Protein AF-A0A2J8IKU7-F1 (afdb_monomer_lite)

InterPro domains:
  IPR006594 LIS1 homology motif [PS50896] (22-54)
  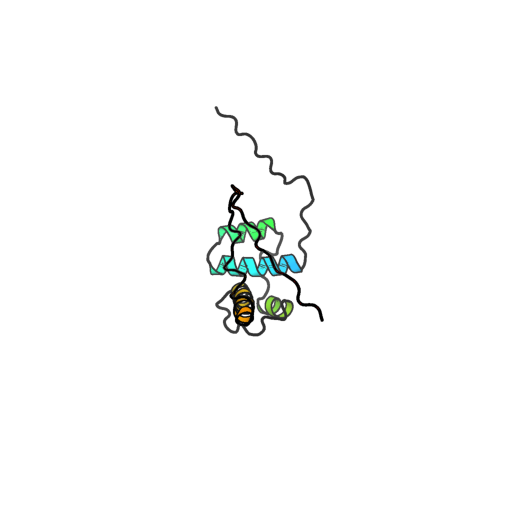IPR006594 LIS1 homology motif [SM00667] (22-54)
  IPR018993 FGFR1 oncogene partner (FOP), N-terminal dimerisation domain [PF09398] (22-86)

Organism: Pan troglodytes (NCBI:txid9598)

Structure (mmCIF, N/CA/C/O backbone):
data_AF-A0A2J8IKU7-F1
#
_entry.id   AF-A0A2J8IKU7-F1
#
loop_
_atom_site.group_PDB
_atom_site.id
_atom_site.type_symbol
_atom_site.label_atom_id
_atom_site.label_alt_id
_atom_site.label_comp_id
_atom_site.label_asym_id
_atom_site.label_entity_id
_atom_site.label_seq_id
_atom_site.pdbx_PDB_ins_code
_atom_site.Cartn_x
_atom_site.Cartn_y
_atom_site.Cartn_z
_atom_site.occupancy
_atom_site.B_iso_or_equiv
_atom_site.auth_seq_id
_atom_site.auth_comp_id
_atom_site.auth_asym_id
_atom_site.auth_atom_id
_atom_site.pdbx_PDB_model_num
ATOM 1 N N . MET A 1 1 ? 13.948 23.174 -33.893 1.00 37.88 1 MET A N 1
ATOM 2 C CA . MET A 1 1 ? 14.687 22.036 -33.311 1.00 37.88 1 MET A CA 1
ATOM 3 C C . MET A 1 1 ? 15.184 22.478 -31.943 1.00 37.88 1 MET A C 1
ATOM 5 O O . MET A 1 1 ? 16.262 23.046 -31.856 1.00 37.88 1 MET A O 1
ATOM 9 N N . ALA A 1 2 ? 14.346 22.358 -30.911 1.00 40.81 2 ALA A N 1
ATOM 10 C CA . ALA A 1 2 ? 14.754 22.635 -29.537 1.00 40.81 2 ALA A CA 1
ATOM 11 C C . ALA A 1 2 ? 15.252 21.319 -28.935 1.00 40.81 2 ALA A C 1
ATOM 13 O O . ALA A 1 2 ? 14.533 20.321 -28.944 1.00 40.81 2 ALA A O 1
ATOM 14 N N . THR A 1 3 ? 16.507 21.320 -28.508 1.00 44.75 3 THR A N 1
ATOM 15 C CA . THR A 1 3 ? 17.188 20.226 -27.823 1.00 44.75 3 THR A CA 1
ATOM 16 C C . THR A 1 3 ? 16.447 19.908 -26.530 1.00 44.75 3 THR A C 1
ATOM 18 O O . THR A 1 3 ? 16.268 20.775 -25.676 1.00 44.75 3 THR A O 1
ATOM 21 N N . VAL A 1 4 ? 15.996 18.663 -26.403 1.00 51.19 4 VAL A N 1
ATOM 22 C CA . VAL A 1 4 ? 15.450 18.132 -25.156 1.00 51.19 4 VAL A CA 1
ATOM 23 C C . VAL A 1 4 ? 16.633 18.019 -24.202 1.00 51.19 4 VAL A C 1
ATOM 25 O O . VAL A 1 4 ? 17.515 17.190 -24.407 1.00 51.19 4 VAL A O 1
ATOM 28 N N . ALA A 1 5 ? 16.709 18.913 -23.219 1.00 50.38 5 ALA A N 1
ATOM 29 C CA . ALA A 1 5 ? 17.622 18.733 -22.107 1.00 50.38 5 ALA A CA 1
ATOM 30 C C . ALA A 1 5 ? 17.175 17.469 -21.367 1.00 50.38 5 ALA A C 1
ATOM 32 O O . ALA A 1 5 ? 16.074 17.417 -20.818 1.00 50.38 5 ALA A O 1
ATOM 33 N N . GLU A 1 6 ? 18.012 16.439 -21.425 1.00 52.81 6 GLU A N 1
ATOM 34 C CA . GLU A 1 6 ? 17.888 15.233 -20.623 1.00 52.81 6 GLU A CA 1
ATOM 35 C C . GLU A 1 6 ? 17.857 15.649 -19.148 1.00 52.81 6 GLU A C 1
ATOM 37 O O . GLU A 1 6 ? 18.872 16.035 -18.567 1.00 52.81 6 GLU A O 1
ATOM 42 N N . LEU A 1 7 ? 16.675 15.590 -18.533 1.00 54.09 7 LEU A N 1
ATOM 43 C CA . LEU A 1 7 ? 16.549 15.560 -17.083 1.00 54.09 7 LEU A CA 1
ATOM 44 C C . LEU A 1 7 ? 17.085 14.203 -16.626 1.00 54.09 7 LEU A C 1
ATOM 46 O O . LEU A 1 7 ? 16.338 13.246 -16.439 1.00 54.09 7 LEU A O 1
ATOM 50 N N . LYS A 1 8 ? 18.411 14.117 -16.518 1.00 46.91 8 LYS A N 1
ATOM 51 C CA . LYS A 1 8 ? 19.111 13.042 -15.829 1.00 46.91 8 LYS A CA 1
ATOM 52 C C . LYS A 1 8 ? 18.626 13.068 -14.380 1.00 46.91 8 LYS A C 1
ATOM 54 O O . LYS A 1 8 ? 19.004 13.961 -13.627 1.00 46.91 8 LYS A O 1
ATOM 59 N N . GLY A 1 9 ? 17.710 12.163 -14.040 1.00 54.22 9 GLY A N 1
ATOM 60 C CA . GLY A 1 9 ? 17.221 12.012 -12.675 1.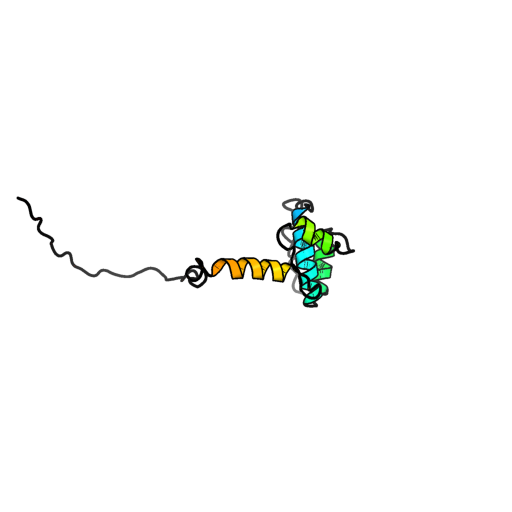00 54.22 9 GLY A CA 1
ATOM 61 C C . GLY A 1 9 ? 18.392 11.770 -11.725 1.00 54.22 9 GLY A C 1
ATOM 62 O O . GLY A 1 9 ? 19.364 11.114 -12.098 1.00 54.22 9 GLY A O 1
ATOM 63 N N . ASP A 1 10 ? 18.299 12.292 -10.506 1.00 55.09 10 ASP A N 1
ATOM 64 C CA . ASP A 1 10 ? 19.235 12.062 -9.394 1.00 55.09 10 ASP A CA 1
ATOM 65 C C . ASP A 1 10 ? 19.239 10.581 -8.904 1.00 55.09 10 ASP A C 1
ATOM 67 O O . ASP A 1 10 ? 19.450 10.305 -7.728 1.00 55.09 10 ASP A O 1
ATOM 71 N N . ASP A 1 11 ? 19.015 9.605 -9.792 1.00 58.41 11 ASP A N 1
ATOM 72 C CA . ASP A 1 11 ? 18.835 8.166 -9.504 1.00 58.41 11 ASP A CA 1
ATOM 73 C C . ASP A 1 11 ? 20.169 7.407 -9.311 1.00 58.41 11 ASP A C 1
ATOM 75 O O . ASP A 1 11 ? 20.176 6.191 -9.174 1.00 58.41 11 ASP A O 1
ATOM 79 N N . ASP A 1 12 ? 21.309 8.108 -9.285 1.00 57.19 12 ASP A N 1
ATOM 80 C CA . ASP A 1 12 ? 22.654 7.499 -9.304 1.00 57.19 12 ASP A CA 1
ATOM 81 C C . ASP A 1 12 ? 23.475 7.701 -8.015 1.00 57.19 12 ASP A C 1
ATOM 83 O O . ASP A 1 12 ? 24.657 7.350 -7.979 1.00 57.19 12 ASP A O 1
ATOM 87 N N . ARG A 1 13 ? 22.922 8.310 -6.956 1.00 62.25 13 ARG A N 1
ATOM 88 C CA . ARG A 1 13 ? 23.753 8.708 -5.797 1.00 62.25 13 ARG A CA 1
ATOM 89 C C . ARG A 1 13 ? 23.704 7.778 -4.596 1.00 62.25 13 ARG A C 1
ATOM 91 O O . ARG A 1 13 ? 24.703 7.714 -3.887 1.00 62.25 13 ARG A O 1
ATOM 98 N N . GLU A 1 14 ? 22.643 7.001 -4.409 1.00 63.31 14 GLU A N 1
ATOM 99 C CA . GLU A 1 14 ? 22.591 5.968 -3.371 1.00 63.31 14 GLU A CA 1
ATOM 100 C C . GLU A 1 14 ? 21.779 4.763 -3.862 1.00 63.31 14 GLU A C 1
ATOM 102 O O . GLU A 1 14 ? 20.739 4.950 -4.501 1.00 63.31 14 GLU A O 1
ATOM 107 N N . PRO A 1 15 ? 22.227 3.520 -3.595 1.00 67.56 15 PRO A N 1
ATOM 108 C CA . PRO A 1 15 ? 21.423 2.347 -3.897 1.00 67.56 15 PRO A CA 1
ATOM 109 C C . PRO A 1 15 ? 20.103 2.455 -3.136 1.00 67.56 15 PRO A C 1
ATOM 111 O O . PRO A 1 15 ? 20.092 2.760 -1.941 1.00 67.56 15 PRO A O 1
ATOM 114 N N . ARG A 1 16 ? 18.989 2.196 -3.828 1.00 70.19 16 ARG A N 1
ATOM 115 C CA . ARG A 1 16 ? 17.670 2.184 -3.190 1.00 70.19 16 ARG A CA 1
ATOM 116 C C . ARG A 1 16 ? 17.720 1.267 -1.962 1.00 70.19 16 ARG A C 1
ATOM 118 O O . ARG A 1 16 ? 18.277 0.168 -2.068 1.00 70.19 16 ARG A O 1
ATOM 125 N N . PRO A 1 17 ? 17.155 1.687 -0.816 1.00 75.81 17 PRO A N 1
ATOM 126 C CA . PRO A 1 17 ? 17.057 0.821 0.347 1.00 75.81 17 PRO A CA 1
ATOM 127 C C . PRO A 1 17 ? 16.415 -0.506 -0.050 1.00 75.81 17 PRO A C 1
ATOM 129 O O . PRO A 1 17 ? 15.473 -0.531 -0.847 1.00 75.81 17 PRO A O 1
ATOM 132 N N . SER A 1 18 ? 16.914 -1.611 0.498 1.00 83.19 18 SER A N 1
ATOM 133 C CA . SER A 1 18 ? 16.254 -2.898 0.312 1.00 83.19 18 SER A CA 1
ATOM 134 C C . SER A 1 18 ? 14.819 -2.825 0.839 1.00 83.19 18 SER A C 1
ATOM 136 O O . SER A 1 18 ? 14.526 -2.121 1.810 1.00 83.19 18 SER A O 1
ATOM 138 N N . LEU A 1 19 ? 13.910 -3.555 0.189 1.00 87.50 19 LEU A N 1
ATOM 139 C CA . LEU A 1 19 ? 12.531 -3.661 0.644 1.00 87.50 19 LEU A CA 1
ATOM 140 C C . LEU A 1 19 ? 12.507 -4.389 1.995 1.00 87.50 19 LEU A C 1
ATOM 142 O O . LEU A 1 19 ? 12.574 -5.616 2.059 1.00 87.50 19 LEU A O 1
ATOM 146 N N . SER A 1 20 ? 12.468 -3.615 3.077 1.00 92.62 20 SER A N 1
ATOM 147 C CA . SER A 1 20 ? 12.330 -4.130 4.433 1.00 92.62 20 SER A CA 1
ATOM 148 C C . SER A 1 20 ? 10.920 -4.669 4.668 1.00 92.62 20 SER A C 1
ATOM 150 O O . SER A 1 20 ? 9.978 -4.343 3.943 1.00 92.62 20 SER A O 1
ATOM 152 N N . HIS A 1 21 ? 10.768 -5.466 5.725 1.00 92.81 21 HIS A N 1
ATOM 153 C CA . HIS A 1 21 ? 9.464 -5.947 6.182 1.00 92.81 21 HIS A CA 1
ATOM 154 C C . HIS A 1 21 ? 8.484 -4.794 6.445 1.00 92.81 21 HIS A C 1
ATOM 156 O O . HIS A 1 21 ? 7.362 -4.806 5.956 1.00 92.81 21 HIS A O 1
ATOM 162 N N . GLU A 1 22 ? 8.934 -3.741 7.128 1.00 93.25 22 GLU A N 1
ATOM 163 C CA . GLU A 1 22 ? 8.115 -2.556 7.416 1.00 93.25 22 GLU A CA 1
ATOM 164 C C . GLU A 1 22 ? 7.679 -1.833 6.136 1.00 93.25 22 GLU A C 1
ATOM 166 O O . GLU A 1 22 ? 6.506 -1.490 5.986 1.00 93.25 22 GLU A O 1
ATOM 171 N N . ASN A 1 23 ? 8.595 -1.657 5.177 1.00 94.00 23 ASN A N 1
ATOM 172 C CA . ASN A 1 23 ? 8.272 -1.041 3.891 1.00 94.00 23 ASN A CA 1
ATOM 173 C C . ASN A 1 23 ? 7.284 -1.893 3.092 1.00 94.00 23 ASN A C 1
ATOM 175 O O . ASN A 1 23 ? 6.395 -1.345 2.444 1.00 94.00 23 ASN A O 1
ATOM 179 N N . LEU A 1 24 ? 7.396 -3.222 3.163 1.00 94.62 24 LEU A N 1
ATOM 180 C CA . LEU A 1 24 ? 6.428 -4.124 2.548 1.00 94.62 24 LEU A CA 1
ATOM 181 C C . LEU A 1 24 ? 5.030 -3.922 3.148 1.00 94.62 24 LEU A C 1
ATOM 183 O O . LEU A 1 24 ? 4.079 -3.736 2.393 1.00 94.62 24 LEU A O 1
ATOM 187 N N . LEU A 1 25 ? 4.900 -3.882 4.478 1.00 94.69 25 LEU A N 1
ATOM 188 C CA . LEU A 1 25 ? 3.610 -3.646 5.141 1.00 94.69 25 LEU A CA 1
ATOM 189 C C . LEU A 1 25 ? 3.015 -2.282 4.773 1.00 94.69 25 LEU A C 1
ATOM 191 O O . LEU A 1 25 ? 1.833 -2.193 4.440 1.00 94.69 25 LEU A O 1
ATOM 195 N N . ILE A 1 26 ? 3.833 -1.224 4.784 1.00 95.06 26 ILE A N 1
ATOM 196 C CA . ILE A 1 26 ? 3.413 0.124 4.374 1.00 95.06 26 ILE A CA 1
ATOM 197 C C . ILE A 1 26 ? 2.907 0.104 2.932 1.00 95.06 26 ILE A C 1
ATOM 199 O O . ILE A 1 26 ? 1.827 0.623 2.642 1.00 95.06 26 ILE A O 1
ATOM 203 N N . ASN A 1 27 ? 3.657 -0.519 2.028 1.00 96.56 27 ASN A N 1
ATOM 204 C CA . ASN A 1 27 ? 3.287 -0.564 0.625 1.00 96.56 27 ASN A CA 1
ATOM 205 C C . ASN A 1 27 ? 2.015 -1.378 0.377 1.00 96.56 27 ASN A C 1
ATOM 207 O O . ASN A 1 27 ? 1.242 -1.014 -0.506 1.00 96.56 27 ASN A O 1
ATOM 211 N N . GLU A 1 28 ? 1.759 -2.438 1.144 1.00 96.69 28 GLU A N 1
ATOM 212 C CA . GLU A 1 28 ? 0.511 -3.201 1.045 1.00 96.69 28 GLU A CA 1
ATOM 213 C C . GLU A 1 28 ? -0.697 -2.396 1.548 1.00 96.69 28 GLU A C 1
ATOM 215 O O . GLU A 1 28 ? -1.745 -2.398 0.900 1.00 96.69 28 GLU A O 1
ATOM 220 N N . LEU A 1 29 ? -0.539 -1.608 2.618 1.00 95.62 29 LEU A N 1
ATOM 221 C CA . LEU A 1 29 ? -1.573 -0.662 3.063 1.00 95.62 29 LEU A CA 1
ATOM 222 C C . LEU A 1 29 ? -1.862 0.414 2.005 1.00 95.62 29 LEU A C 1
ATOM 224 O O . LEU A 1 29 ? -3.021 0.769 1.765 1.00 95.62 29 LEU A O 1
ATOM 228 N N . ILE A 1 30 ? -0.815 0.930 1.354 1.00 97.38 30 ILE A N 1
ATOM 229 C CA . ILE A 1 30 ? -0.952 1.895 0.257 1.00 97.38 30 ILE A CA 1
ATOM 230 C C . ILE A 1 30 ? -1.626 1.229 -0.946 1.00 97.38 30 ILE A C 1
ATOM 232 O O . ILE A 1 30 ? -2.559 1.802 -1.507 1.00 97.38 30 ILE A O 1
ATOM 236 N N . ARG A 1 31 ? -1.206 0.020 -1.332 1.00 97.06 31 ARG A N 1
ATOM 237 C CA . ARG A 1 31 ? -1.798 -0.750 -2.434 1.00 97.06 31 ARG A CA 1
ATOM 238 C C . ARG A 1 31 ? -3.301 -0.932 -2.231 1.00 97.06 31 ARG A C 1
ATOM 240 O O . ARG A 1 31 ? -4.063 -0.568 -3.125 1.00 97.06 31 ARG A O 1
ATOM 247 N N . GLU A 1 32 ? -3.727 -1.402 -1.057 1.00 95.56 32 GLU A N 1
ATOM 248 C CA . GLU A 1 32 ? -5.148 -1.582 -0.717 1.00 95.56 32 GLU A CA 1
ATOM 249 C C . GLU A 1 32 ? -5.927 -0.258 -0.850 1.00 95.56 32 GLU A C 1
ATOM 251 O O . GLU A 1 32 ? -6.996 -0.208 -1.466 1.00 95.56 32 GLU A O 1
ATOM 256 N N . TYR A 1 33 ? -5.366 0.851 -0.350 1.00 96.75 33 TYR A N 1
ATOM 257 C CA . TYR A 1 33 ? -5.956 2.186 -0.492 1.00 96.75 33 TYR A CA 1
ATOM 258 C C . TYR A 1 33 ? -6.100 2.626 -1.959 1.00 96.75 33 TYR A C 1
ATOM 260 O O . TYR A 1 33 ? -7.155 3.142 -2.353 1.00 96.75 33 TYR A O 1
ATOM 268 N N . LEU A 1 34 ? -5.061 2.436 -2.775 1.00 98.06 34 LEU A N 1
ATOM 269 C CA . LEU A 1 34 ? -5.072 2.813 -4.190 1.00 98.06 34 LEU A CA 1
ATOM 270 C C . LEU A 1 34 ? -6.096 1.981 -4.977 1.00 98.06 34 LEU A C 1
ATOM 272 O O . LEU A 1 34 ? -6.845 2.531 -5.791 1.00 98.06 34 LEU A O 1
ATOM 276 N N . GLU A 1 35 ? -6.173 0.675 -4.719 1.00 95.31 35 GLU A N 1
ATOM 277 C CA . GLU A 1 35 ? -7.129 -0.232 -5.365 1.00 95.31 35 GLU A CA 1
ATOM 278 C C . GLU A 1 35 ? -8.580 0.087 -4.995 1.00 95.31 35 GLU A C 1
ATOM 280 O O . GLU A 1 35 ? -9.465 0.113 -5.868 1.00 95.31 35 GLU A O 1
ATOM 285 N N . PHE A 1 36 ? -8.828 0.392 -3.719 1.00 95.56 36 PHE A N 1
ATOM 286 C CA . PHE A 1 36 ? -10.138 0.822 -3.242 1.00 95.56 36 PHE A CA 1
ATOM 287 C C . PHE A 1 36 ? -10.604 2.095 -3.961 1.00 95.56 36 PHE A C 1
ATOM 289 O O . PHE A 1 36 ? -11.700 2.117 -4.527 1.00 95.56 36 PHE A O 1
ATOM 296 N N . ASN A 1 37 ? -9.733 3.107 -4.051 1.00 97.44 37 ASN A N 1
ATOM 297 C CA . ASN A 1 37 ? -10.019 4.393 -4.702 1.00 97.44 37 ASN A CA 1
ATOM 298 C C . ASN A 1 37 ? -9.870 4.381 -6.238 1.00 97.44 37 ASN A C 1
ATOM 300 O O . ASN A 1 37 ? -10.023 5.414 -6.885 1.00 97.44 37 ASN A O 1
ATOM 304 N N . LYS A 1 38 ? -9.615 3.216 -6.847 1.00 97.56 38 LYS A N 1
ATOM 305 C CA . LYS A 1 38 ? -9.497 3.027 -8.308 1.00 97.56 38 LYS A CA 1
ATOM 306 C C . LYS A 1 38 ? -8.312 3.750 -8.960 1.00 97.56 38 LYS A C 1
ATOM 308 O O . LYS A 1 38 ? -8.317 3.969 -10.173 1.00 97.56 38 LYS A O 1
ATOM 313 N N . TYR A 1 39 ? -7.241 4.002 -8.214 1.00 98.25 39 TYR A N 1
ATOM 314 C CA . TYR A 1 39 ? -5.978 4.553 -8.721 1.00 98.25 39 TYR A CA 1
ATOM 315 C C . TYR A 1 39 ? -5.086 3.467 -9.346 1.00 98.25 39 TYR A C 1
ATOM 317 O O . TYR A 1 39 ? -3.949 3.239 -8.934 1.00 98.25 39 TYR A O 1
ATOM 325 N N . LYS A 1 40 ? -5.616 2.773 -10.362 1.00 96.00 40 LYS A N 1
ATOM 326 C CA . LYS A 1 40 ? -5.002 1.567 -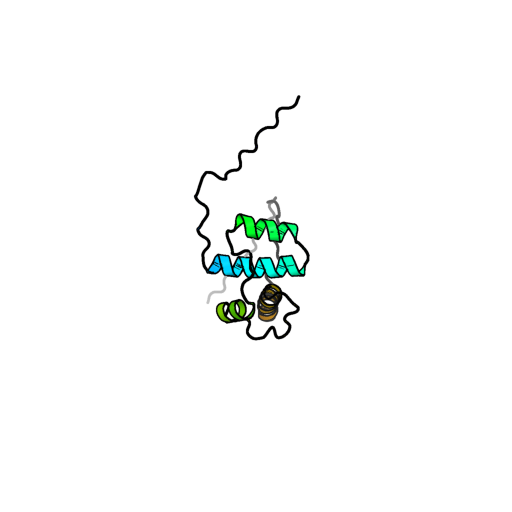10.948 1.00 96.00 40 LYS A CA 1
ATOM 327 C C . LYS A 1 40 ? -3.594 1.800 -11.502 1.00 96.00 40 LYS A C 1
ATOM 329 O O . LYS A 1 40 ? -2.720 0.962 -11.316 1.00 96.00 40 LYS A O 1
ATOM 334 N N . TYR A 1 41 ? -3.373 2.932 -12.170 1.00 97.69 41 TYR A N 1
ATOM 335 C CA . TYR A 1 41 ? -2.068 3.254 -12.752 1.00 97.69 41 TYR A CA 1
ATOM 336 C C . TYR A 1 41 ? -1.013 3.482 -11.669 1.00 97.69 41 TYR A C 1
ATOM 338 O O . TYR A 1 41 ? 0.061 2.895 -11.735 1.00 97.69 41 TYR A O 1
ATOM 346 N N . THR A 1 42 ? -1.347 4.252 -10.633 1.00 98.12 42 THR A N 1
ATOM 347 C CA . THR A 1 42 ? -0.456 4.498 -9.494 1.00 98.12 42 THR A CA 1
ATOM 348 C C . THR A 1 42 ? -0.119 3.207 -8.756 1.00 98.12 42 THR A C 1
ATOM 350 O O . THR A 1 42 ? 1.042 2.980 -8.436 1.00 98.12 42 THR A O 1
ATOM 353 N N . ALA A 1 43 ? -1.108 2.331 -8.540 1.00 96.94 43 ALA A N 1
ATOM 354 C CA . ALA A 1 43 ? -0.872 1.025 -7.929 1.00 96.94 43 ALA A CA 1
ATOM 355 C C . ALA A 1 43 ? 0.100 0.184 -8.771 1.00 96.94 43 ALA A C 1
ATOM 357 O O . ALA A 1 43 ? 1.045 -0.379 -8.233 1.00 96.94 43 ALA A O 1
ATOM 358 N N . SER A 1 44 ? -0.076 0.153 -10.096 1.00 95.81 44 SER A N 1
ATOM 359 C CA . SER A 1 44 ? 0.831 -0.573 -10.993 1.00 95.81 44 SER A CA 1
ATOM 360 C C . SER A 1 44 ? 2.269 -0.057 -10.926 1.00 95.81 44 SER A C 1
ATOM 362 O O . SER A 1 44 ? 3.195 -0.866 -10.944 1.00 95.81 44 SER A O 1
ATOM 364 N N . VAL A 1 45 ? 2.457 1.264 -10.866 1.00 97.19 45 VAL A N 1
ATOM 365 C CA . VAL A 1 45 ? 3.787 1.879 -10.749 1.00 97.19 45 VAL A CA 1
ATOM 366 C C . VAL A 1 45 ? 4.417 1.532 -9.403 1.00 97.19 45 VAL A C 1
ATOM 368 O O . VAL A 1 45 ? 5.544 1.054 -9.385 1.00 97.19 45 VAL A O 1
ATOM 371 N N . LEU A 1 46 ? 3.671 1.658 -8.298 1.00 96.06 46 LEU A N 1
ATOM 372 C CA . LEU A 1 46 ? 4.150 1.291 -6.960 1.00 96.06 46 LEU A CA 1
ATOM 373 C C . LEU A 1 46 ? 4.690 -0.144 -6.929 1.00 96.06 46 LEU A C 1
ATOM 375 O O . LEU A 1 46 ? 5.791 -0.365 -6.443 1.00 96.06 46 LEU A O 1
ATOM 379 N N . ILE A 1 47 ? 3.939 -1.099 -7.483 1.00 94.3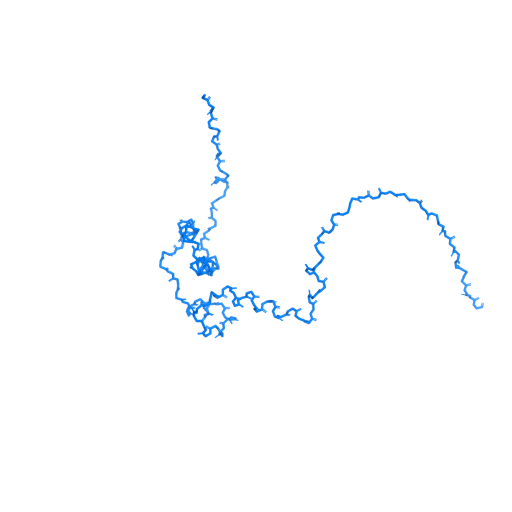1 47 ILE A N 1
ATOM 380 C CA . ILE A 1 47 ? 4.315 -2.521 -7.498 1.00 94.31 47 ILE A CA 1
ATOM 381 C C . ILE A 1 47 ? 5.595 -2.748 -8.310 1.00 94.31 47 ILE A C 1
ATOM 383 O O . ILE A 1 47 ? 6.464 -3.513 -7.898 1.00 94.31 47 ILE A O 1
ATOM 387 N N . ALA A 1 48 ? 5.708 -2.091 -9.468 1.00 93.88 48 ALA A N 1
ATOM 388 C CA . ALA A 1 48 ? 6.869 -2.225 -10.341 1.00 93.88 48 ALA A CA 1
ATOM 389 C C . ALA A 1 48 ? 8.129 -1.580 -9.743 1.00 93.88 48 ALA A C 1
ATOM 391 O O . ALA A 1 48 ? 9.225 -2.108 -9.914 1.00 93.88 48 ALA A O 1
ATOM 392 N N . GLU A 1 49 ? 7.980 -0.452 -9.046 1.00 93.75 49 GLU A N 1
ATOM 393 C CA . GLU A 1 49 ? 9.104 0.319 -8.508 1.00 93.75 49 GLU A CA 1
ATOM 394 C C . GLU A 1 49 ? 9.580 -0.160 -7.135 1.00 93.75 49 GLU A C 1
ATOM 396 O O . GLU A 1 49 ? 10.767 -0.031 -6.830 1.00 93.75 49 GLU A O 1
ATOM 401 N N . SER A 1 50 ? 8.686 -0.710 -6.308 1.00 92.38 50 SER A N 1
ATOM 402 C CA . SER A 1 50 ? 9.019 -1.148 -4.948 1.00 92.38 50 SER A CA 1
ATOM 403 C C . SER A 1 50 ? 9.668 -2.532 -4.889 1.00 92.38 50 SER A C 1
ATOM 405 O O . SER A 1 50 ? 10.259 -2.888 -3.870 1.00 92.38 50 SER A O 1
ATOM 407 N N . GLY A 1 51 ? 9.529 -3.334 -5.950 1.00 89.44 51 GLY A N 1
ATOM 408 C CA . GLY A 1 51 ? 9.948 -4.735 -5.957 1.00 89.44 51 GLY A CA 1
ATOM 409 C C . GLY A 1 51 ? 9.087 -5.645 -5.071 1.00 89.44 51 GLY A C 1
ATOM 410 O O . GLY A 1 51 ? 9.499 -6.769 -4.781 1.00 89.44 51 GLY A O 1
ATOM 411 N N . GLN A 1 52 ? 7.912 -5.183 -4.622 1.00 92.62 52 GLN A N 1
ATOM 412 C CA . GLN A 1 52 ? 6.994 -6.008 -3.835 1.00 92.62 52 GLN A CA 1
ATOM 413 C C . GLN A 1 52 ? 6.305 -7.077 -4.705 1.00 92.62 52 GLN A C 1
ATOM 415 O O . GLN A 1 52 ? 6.178 -6.912 -5.923 1.00 92.62 52 GLN A O 1
ATOM 420 N N . PRO A 1 53 ? 5.803 -8.173 -4.108 1.00 91.81 53 PRO A N 1
ATOM 421 C CA . PRO A 1 53 ? 5.088 -9.206 -4.849 1.00 91.81 53 PRO A CA 1
ATOM 422 C C . PRO A 1 53 ? 3.881 -8.650 -5.618 1.00 91.81 53 PRO A C 1
ATOM 424 O O . PRO A 1 53 ? 3.128 -7.816 -5.119 1.00 91.81 53 PRO A O 1
ATOM 427 N N . VAL A 1 54 ? 3.646 -9.145 -6.837 1.00 93.94 54 VAL A N 1
ATOM 428 C CA . VAL A 1 54 ? 2.466 -8.763 -7.642 1.00 93.94 54 VAL A CA 1
ATOM 429 C C . VAL A 1 54 ? 1.166 -9.256 -7.000 1.00 93.94 54 VAL A C 1
ATOM 431 O O . VAL A 1 54 ? 0.136 -8.595 -7.105 1.00 93.94 54 VAL A O 1
ATOM 434 N N . VAL A 1 55 ? 1.221 -10.401 -6.322 1.00 94.62 55 VAL A N 1
ATOM 435 C CA . VAL A 1 55 ? 0.101 -10.924 -5.538 1.00 94.62 55 VAL A CA 1
ATOM 436 C C . VAL A 1 55 ? 0.053 -10.166 -4.206 1.00 94.62 55 VAL A C 1
ATOM 438 O O . VAL A 1 55 ? 1.085 -10.113 -3.535 1.00 94.62 55 VAL A O 1
ATOM 441 N N . PRO A 1 56 ? -1.093 -9.572 -3.829 1.00 93.81 56 PRO A N 1
ATOM 442 C CA . PRO A 1 56 ? -1.225 -8.870 -2.558 1.00 93.81 56 PRO A CA 1
ATOM 443 C C . PRO A 1 56 ? -1.086 -9.833 -1.377 1.00 93.81 56 PRO A C 1
ATOM 445 O O . PRO A 1 56 ? -1.437 -11.015 -1.479 1.00 93.81 56 PRO A O 1
ATOM 448 N N . LEU A 1 57 ? -0.590 -9.320 -0.254 1.00 93.75 57 LEU A N 1
ATOM 449 C CA . LEU A 1 57 ? -0.569 -10.069 0.996 1.00 93.75 57 LEU A CA 1
ATOM 450 C C . LEU A 1 57 ? -1.990 -10.299 1.509 1.00 93.75 57 LEU A C 1
ATOM 452 O O . LEU A 1 57 ? -2.910 -9.517 1.267 1.00 93.75 57 LEU A O 1
ATOM 456 N N . ASP A 1 58 ? -2.157 -11.396 2.243 1.00 91.56 58 ASP A N 1
ATOM 457 C CA . ASP A 1 58 ? -3.432 -11.696 2.870 1.00 91.56 58 ASP A CA 1
ATOM 458 C C . ASP A 1 58 ? -3.794 -10.620 3.906 1.00 91.56 58 ASP A C 1
ATOM 460 O O . ASP A 1 58 ? -2.970 -10.176 4.710 1.00 91.56 58 ASP A O 1
ATOM 464 N N . ARG A 1 59 ? -5.059 -10.200 3.903 1.00 89.56 59 ARG A N 1
ATOM 465 C CA . ARG A 1 59 ? -5.523 -9.128 4.787 1.00 89.56 59 ARG A CA 1
ATOM 466 C C . ARG A 1 59 ? -5.450 -9.525 6.265 1.00 89.56 59 ARG A C 1
ATOM 468 O O . ARG A 1 59 ? -5.165 -8.668 7.096 1.00 89.56 59 ARG A O 1
ATOM 475 N N . GLN A 1 60 ? -5.689 -10.796 6.606 1.00 88.06 60 GLN A N 1
ATOM 476 C CA . GLN A 1 60 ? -5.563 -11.279 7.989 1.00 88.06 60 GLN A CA 1
ATOM 477 C C . GLN A 1 60 ? -4.103 -11.313 8.427 1.00 88.06 60 GLN A C 1
ATOM 479 O O . GLN A 1 60 ? -3.811 -10.967 9.570 1.00 88.06 60 GLN A O 1
ATOM 484 N N . PHE A 1 61 ? -3.190 -11.650 7.513 1.00 90.88 61 PHE A N 1
ATOM 485 C CA . PHE A 1 61 ? -1.756 -11.514 7.760 1.00 90.88 61 PHE A CA 1
ATOM 486 C C . PHE A 1 61 ? -1.380 -10.064 8.101 1.00 90.88 61 PHE A C 1
ATOM 488 O O . PHE A 1 61 ? -0.748 -9.833 9.128 1.00 90.88 61 PHE A O 1
ATOM 495 N N . LEU A 1 62 ? -1.833 -9.078 7.314 1.00 90.50 62 LEU A N 1
ATOM 496 C CA . LEU A 1 62 ? -1.572 -7.658 7.598 1.00 90.50 62 LEU A CA 1
ATOM 497 C C . LEU A 1 62 ? -2.140 -7.218 8.955 1.00 90.50 62 LEU A C 1
ATOM 499 O O . LEU A 1 62 ? -1.463 -6.526 9.709 1.00 90.50 62 LEU A O 1
ATOM 503 N N . ILE A 1 63 ? -3.372 -7.622 9.286 1.00 88.31 63 ILE A N 1
ATOM 504 C CA . ILE A 1 63 ? -3.999 -7.300 10.579 1.00 88.31 63 ILE A CA 1
ATOM 505 C C . ILE A 1 63 ? -3.191 -7.883 11.741 1.00 88.31 63 ILE A C 1
ATOM 507 O O . ILE A 1 63 ? -2.947 -7.179 12.722 1.00 88.31 63 ILE A O 1
ATOM 511 N N . HIS A 1 64 ? -2.774 -9.147 11.622 1.00 88.69 64 HIS A N 1
ATOM 512 C CA . HIS A 1 64 ? -1.977 -9.827 12.638 1.00 88.69 64 HIS A CA 1
ATOM 513 C C . HIS A 1 64 ? -0.633 -9.128 12.853 1.00 88.69 64 HIS A C 1
ATOM 515 O O . HIS A 1 64 ? -0.264 -8.838 13.988 1.00 88.69 64 HIS A O 1
ATOM 521 N N . GLU A 1 65 ? 0.052 -8.787 11.762 1.00 90.38 65 GLU A N 1
ATOM 522 C CA . GLU A 1 65 ? 1.361 -8.139 11.814 1.00 90.38 65 GLU A CA 1
ATOM 523 C C . GLU A 1 65 ? 1.288 -6.720 12.399 1.00 90.38 65 GLU A C 1
ATOM 525 O O . GLU A 1 65 ? 2.192 -6.275 13.104 1.00 90.38 65 GLU A O 1
ATOM 530 N N . LEU A 1 66 ? 0.186 -6.006 12.151 1.00 84.94 66 LEU A N 1
ATOM 531 C CA . LEU A 1 66 ? -0.014 -4.647 12.654 1.00 84.94 66 LEU A CA 1
ATOM 532 C C . LEU A 1 66 ? -0.442 -4.592 14.125 1.00 84.94 66 LEU A C 1
ATOM 534 O O . LEU A 1 66 ? -0.401 -3.503 14.697 1.00 84.94 66 LEU A O 1
ATOM 538 N N . ASN A 1 67 ? -0.862 -5.714 14.727 1.00 74.56 67 ASN A N 1
ATOM 539 C CA . ASN A 1 67 ? -1.162 -5.933 16.156 1.00 74.56 67 ASN A CA 1
ATOM 540 C C . ASN A 1 67 ? -2.106 -4.915 16.860 1.00 74.56 67 ASN A C 1
ATOM 542 O O . ASN A 1 67 ? -2.369 -5.030 18.052 1.00 74.56 67 ASN A O 1
ATOM 546 N N . ALA A 1 68 ? -2.619 -3.907 16.149 1.00 62.53 68 ALA A N 1
ATOM 547 C CA . ALA A 1 68 ? -3.371 -2.766 16.683 1.00 62.53 68 ALA A CA 1
ATOM 548 C C . ALA A 1 68 ? -4.726 -2.550 15.979 1.00 62.53 68 ALA A C 1
ATOM 550 O O . ALA A 1 68 ? -5.446 -1.606 16.299 1.00 62.53 68 ALA A O 1
ATOM 551 N N . PHE A 1 69 ? -5.082 -3.411 15.015 1.00 64.12 69 PHE A N 1
ATOM 552 C CA . PHE A 1 69 ? -6.246 -3.246 14.128 1.00 64.12 69 PHE A CA 1
ATOM 553 C C . PHE A 1 69 ? -7.180 -4.465 14.103 1.00 64.12 69 PHE A C 1
ATOM 555 O O . PHE A 1 69 ? -7.758 -4.788 13.065 1.00 64.12 69 PHE A O 1
ATOM 562 N N . GLU A 1 70 ? -7.365 -5.125 15.251 1.00 57.16 70 GLU A N 1
ATOM 563 C CA . GLU A 1 70 ? -8.173 -6.352 15.406 1.00 57.16 70 GLU A CA 1
ATOM 564 C C . GLU A 1 70 ? -9.658 -6.219 14.996 1.00 57.16 70 GLU A C 1
ATOM 566 O O . GLU A 1 70 ? -10.336 -7.227 14.812 1.00 57.16 70 GLU A O 1
ATOM 571 N N . GLU A 1 71 ? -10.191 -5.008 14.797 1.00 54.72 71 GLU A N 1
ATOM 572 C CA . GLU A 1 71 ? -11.643 -4.790 14.683 1.00 54.72 71 GLU A CA 1
ATOM 573 C C . GLU A 1 71 ? -12.165 -4.277 13.330 1.00 54.72 71 GLU A C 1
ATOM 575 O O . GLU A 1 71 ? -13.309 -3.826 13.250 1.00 54.72 71 GLU A O 1
ATOM 580 N N . SER A 1 72 ? -11.422 -4.386 12.222 1.00 55.16 72 SER A N 1
ATOM 581 C CA . SER A 1 72 ? -12.043 -4.138 10.904 1.00 55.16 72 SER A CA 1
ATOM 582 C C . SER A 1 72 ? -12.805 -5.376 10.403 1.00 55.16 72 SER A C 1
ATOM 584 O O . SER A 1 72 ? -12.361 -6.096 9.509 1.00 55.16 72 SER A O 1
ATOM 586 N N . LYS A 1 73 ? -13.981 -5.640 10.992 1.00 57.81 73 LYS A N 1
ATOM 587 C CA . LYS A 1 73 ? -14.903 -6.699 10.521 1.00 57.81 73 LYS A CA 1
ATOM 588 C C . LYS A 1 73 ? -15.397 -6.442 9.093 1.00 57.81 73 LYS A C 1
ATOM 590 O O . LYS A 1 73 ? -15.749 -7.376 8.376 1.00 57.81 73 LYS A O 1
ATOM 595 N N . ASP A 1 74 ? -15.362 -5.181 8.674 1.00 63.88 74 ASP A N 1
ATOM 596 C CA . ASP A 1 74 ? -15.717 -4.755 7.331 1.00 63.88 74 ASP A CA 1
ATOM 597 C C . ASP A 1 74 ? -14.492 -4.842 6.410 1.00 63.88 74 ASP A C 1
ATOM 599 O O . ASP A 1 74 ? -13.703 -3.905 6.289 1.00 63.88 74 ASP A O 1
ATOM 603 N N . ASN A 1 75 ? -14.370 -5.963 5.691 1.00 69.88 75 ASN A N 1
ATOM 604 C CA . ASN A 1 75 ? -13.395 -6.143 4.600 1.00 69.88 75 ASN A CA 1
ATOM 605 C C . ASN A 1 75 ? -13.638 -5.197 3.403 1.00 69.88 75 ASN A C 1
ATOM 607 O O . ASN A 1 75 ? -12.967 -5.297 2.380 1.00 69.88 75 ASN A O 1
ATOM 611 N N . THR A 1 76 ? -14.626 -4.306 3.491 1.00 75.94 76 THR A N 1
ATOM 612 C CA . THR A 1 76 ? -14.993 -3.370 2.427 1.00 75.94 76 THR A CA 1
ATOM 613 C C . THR A 1 76 ? -14.211 -2.066 2.483 1.00 75.94 76 THR A C 1
ATOM 615 O O . THR A 1 76 ? -14.312 -1.290 1.540 1.00 75.94 76 THR A O 1
ATOM 618 N N . ILE A 1 77 ? -13.483 -1.785 3.568 1.00 88.38 77 ILE A N 1
ATOM 619 C CA . ILE A 1 77 ? -12.763 -0.520 3.766 1.00 88.38 77 ILE A CA 1
ATOM 620 C C . ILE A 1 77 ? -11.262 -0.807 3.953 1.00 88.38 77 ILE A C 1
ATOM 622 O O . ILE A 1 77 ? -10.919 -1.734 4.695 1.00 88.38 77 ILE A O 1
ATOM 626 N N . PRO A 1 78 ? -10.361 -0.014 3.334 1.00 92.56 78 PRO A N 1
ATOM 627 C CA . PRO A 1 78 ? -8.924 -0.173 3.525 1.00 92.56 78 PRO A CA 1
ATOM 628 C C . PRO A 1 78 ? -8.514 -0.067 4.992 1.00 92.56 78 PRO A C 1
ATOM 630 O O . PRO A 1 78 ? -8.969 0.831 5.709 1.00 92.56 78 PRO A O 1
ATOM 633 N N . LEU A 1 79 ? -7.593 -0.926 5.419 1.00 90.94 79 LEU A N 1
ATOM 634 C CA . LEU A 1 79 ? -7.001 -0.911 6.754 1.00 90.94 79 LEU A CA 1
ATOM 635 C C . LEU A 1 79 ? -6.432 0.465 7.083 1.00 90.94 79 LEU A C 1
ATOM 637 O O . LEU A 1 79 ? -6.671 0.968 8.178 1.00 90.94 79 LEU A O 1
ATOM 641 N N . LEU A 1 80 ? -5.798 1.128 6.108 1.00 92.25 80 LEU A N 1
ATOM 642 C CA . LEU A 1 80 ? -5.241 2.475 6.259 1.00 92.25 80 LEU A CA 1
ATOM 643 C C . LEU A 1 80 ? -6.269 3.506 6.768 1.00 92.25 80 LEU A C 1
ATOM 645 O O . LEU A 1 80 ? -5.915 4.398 7.540 1.00 92.25 80 LEU A O 1
ATOM 649 N N . TYR A 1 81 ? -7.550 3.377 6.399 1.00 91.00 81 TYR A N 1
ATOM 650 C CA . TYR A 1 81 ? -8.608 4.244 6.936 1.00 91.00 81 TYR A CA 1
ATOM 651 C C . TYR A 1 81 ? -8.901 3.940 8.405 1.00 91.00 81 TYR A C 1
ATOM 653 O O . TYR A 1 81 ? -9.110 4.870 9.185 1.00 91.00 81 TYR A O 1
ATOM 661 N N . GLY A 1 82 ? -8.878 2.663 8.796 1.00 87.25 82 GLY A N 1
ATOM 662 C CA . GLY A 1 82 ? -8.962 2.247 10.196 1.00 87.25 82 GLY A CA 1
ATOM 663 C C . GLY A 1 82 ? -7.819 2.830 11.028 1.00 87.25 82 GLY A C 1
ATOM 664 O O . GLY A 1 82 ? -8.068 3.388 12.098 1.00 87.25 82 GLY A O 1
ATOM 665 N N . ILE A 1 83 ? -6.594 2.802 10.487 1.00 88.19 83 ILE A N 1
ATOM 666 C CA . ILE A 1 83 ? -5.408 3.417 11.104 1.00 88.19 83 ILE A CA 1
ATOM 667 C C . ILE A 1 83 ? -5.614 4.902 11.348 1.00 88.19 83 ILE A C 1
ATOM 669 O O . ILE A 1 83 ? -5.490 5.376 12.480 1.00 88.19 83 ILE A O 1
ATOM 673 N N . LEU A 1 84 ? -5.999 5.632 10.308 1.00 88.38 84 LEU A N 1
ATOM 674 C CA . LEU A 1 84 ? -6.251 7.061 10.419 1.00 88.38 84 LEU A CA 1
ATOM 675 C C . LEU A 1 84 ? -7.356 7.364 11.445 1.00 88.38 84 LEU A C 1
ATOM 677 O O . LEU A 1 84 ? -7.193 8.237 12.297 1.00 88.38 84 LEU A O 1
ATOM 681 N N . ALA A 1 85 ? -8.464 6.620 11.407 1.00 85.38 85 ALA A N 1
ATOM 682 C CA . ALA A 1 85 ? -9.581 6.803 12.328 1.00 85.38 85 ALA A CA 1
ATOM 683 C C . ALA A 1 85 ? -9.188 6.563 13.794 1.00 85.38 85 ALA A C 1
ATOM 685 O O . ALA A 1 85 ? -9.660 7.292 14.670 1.00 85.38 85 ALA A O 1
ATOM 686 N N . HIS A 1 86 ? -8.321 5.584 14.065 1.00 83.50 86 HIS A N 1
ATOM 687 C CA . HIS A 1 86 ? -7.808 5.311 15.407 1.00 83.50 86 HIS A CA 1
ATOM 688 C C . HIS A 1 86 ? -7.059 6.528 15.978 1.00 83.50 86 HIS A C 1
ATOM 690 O O . HIS A 1 86 ? -7.398 7.024 17.057 1.00 83.50 86 HIS A O 1
ATOM 696 N N . PHE A 1 87 ? -6.118 7.096 15.216 1.00 84.44 87 PHE A N 1
ATOM 697 C CA . PHE A 1 87 ? -5.349 8.269 15.654 1.00 84.44 87 PHE A CA 1
ATOM 698 C C . PHE A 1 87 ? -6.189 9.555 15.749 1.00 84.44 87 PHE A C 1
ATOM 700 O O . PHE A 1 87 ? -5.987 10.369 16.655 1.00 84.44 87 PHE A O 1
ATOM 707 N N . LEU A 1 88 ? -7.177 9.730 14.867 1.00 82.88 88 LEU A N 1
ATOM 708 C CA . LEU A 1 88 ? -8.095 10.875 14.912 1.00 82.88 88 LEU A CA 1
ATOM 709 C C . LEU A 1 88 ? -9.101 10.808 16.077 1.00 82.88 88 LEU A C 1
ATOM 711 O O . LEU A 1 88 ? -9.638 11.836 16.485 1.00 82.88 88 LEU A O 1
ATOM 715 N N . ARG A 1 89 ? -9.383 9.619 16.627 1.00 74.81 89 ARG A N 1
ATOM 716 C CA . ARG A 1 89 ? -10.279 9.454 17.788 1.00 74.81 89 ARG A CA 1
ATOM 717 C C . ARG A 1 89 ? -9.557 9.655 19.119 1.00 74.81 89 ARG A C 1
ATOM 719 O O . ARG A 1 89 ? -10.134 10.268 20.015 1.00 74.81 89 ARG A O 1
ATOM 726 N N . GLY A 1 90 ? -8.298 9.224 19.225 1.00 58.34 90 GLY A N 1
ATOM 727 C CA . GLY A 1 90 ? -7.466 9.385 20.429 1.00 58.34 90 GLY A CA 1
ATOM 728 C C . GLY A 1 90 ? -7.080 10.833 20.772 1.00 58.34 90 GLY A C 1
ATOM 729 O O . GLY A 1 90 ? -6.441 11.081 21.788 1.00 58.34 90 GLY A O 1
ATOM 730 N N . THR A 1 91 ? -7.466 11.808 19.946 1.00 53.72 91 THR A N 1
ATOM 731 C CA . THR A 1 91 ? -7.105 13.228 20.085 1.00 53.72 91 THR A CA 1
ATOM 732 C C . THR A 1 91 ? -8.202 14.119 20.672 1.00 53.72 91 THR A C 1
ATOM 734 O O . THR A 1 91 ? -7.981 15.325 20.833 1.00 53.72 91 THR A O 1
ATOM 737 N N . LYS A 1 92 ? -9.357 13.551 21.050 1.00 51.94 92 LYS A N 1
ATOM 738 C CA . LYS A 1 92 ? -10.472 14.314 21.638 1.00 51.94 92 LYS A CA 1
ATOM 739 C C . LYS A 1 92 ? -10.180 14.913 23.020 1.00 51.94 92 LYS A C 1
ATOM 741 O O . LYS A 1 92 ? -10.775 15.940 23.333 1.00 51.94 92 LYS A O 1
ATOM 746 N N . ASP A 1 93 ? -9.198 14.391 23.757 1.00 55.00 93 ASP A N 1
ATOM 747 C CA . ASP A 1 93 ? -8.874 14.893 25.102 1.00 55.00 93 ASP A CA 1
ATOM 748 C C . ASP A 1 93 ? -7.622 15.798 25.171 1.00 55.00 93 ASP A C 1
ATOM 750 O O . ASP A 1 93 ? -7.317 16.322 26.239 1.00 55.00 93 ASP A O 1
ATOM 754 N N . GLY A 1 94 ? -6.910 16.068 24.059 1.00 48.12 94 GLY A N 1
ATOM 755 C CA . GLY A 1 94 ? -5.669 16.870 24.134 1.00 48.12 94 GLY A CA 1
ATOM 756 C C . GLY A 1 94 ? -5.174 17.641 22.901 1.00 48.12 94 GLY A C 1
ATOM 757 O O . GLY A 1 94 ? -4.336 18.525 23.068 1.00 48.12 94 GLY A O 1
ATOM 758 N N . ILE A 1 95 ? -5.654 17.385 21.672 1.00 50.22 95 ILE A N 1
ATOM 759 C CA . ILE A 1 95 ? -5.002 17.919 20.442 1.00 50.22 95 ILE A CA 1
ATOM 760 C C . ILE A 1 95 ? -5.896 18.874 19.626 1.00 50.22 95 ILE A C 1
ATOM 762 O O . ILE A 1 95 ? -5.511 19.366 18.568 1.00 50.22 95 ILE A O 1
ATOM 766 N N . GLN A 1 96 ? -7.047 19.285 20.164 1.00 46.50 96 GLN A N 1
ATOM 767 C CA . GLN A 1 96 ? -7.907 20.294 19.520 1.00 46.50 96 GLN A CA 1
ATOM 768 C C . GLN A 1 96 ? -7.223 21.675 19.357 1.00 46.50 96 GLN A C 1
ATOM 770 O O . GLN A 1 96 ? -7.698 22.508 18.592 1.00 46.50 96 GLN A O 1
ATOM 775 N N . ASN A 1 97 ? -6.084 21.917 20.023 1.00 44.06 97 ASN A N 1
ATOM 776 C CA . ASN A 1 97 ? -5.398 23.215 20.030 1.00 44.06 97 ASN A CA 1
ATOM 777 C C . ASN A 1 97 ? -4.126 23.312 19.166 1.00 44.06 97 ASN A C 1
ATOM 779 O O . ASN A 1 97 ? -3.601 24.415 19.022 1.00 44.06 97 ASN A O 1
ATOM 783 N N . ALA A 1 98 ? -3.609 22.218 18.592 1.00 45.16 98 ALA A N 1
ATOM 784 C CA . ALA A 1 98 ? -2.302 22.254 17.916 1.00 45.16 98 ALA A CA 1
ATOM 785 C C . ALA A 1 98 ? -2.383 22.214 16.381 1.00 45.16 98 ALA A C 1
ATOM 787 O O . ALA A 1 98 ? -1.608 22.896 15.718 1.00 45.16 98 ALA A O 1
ATOM 788 N N . PHE A 1 99 ? -3.337 21.483 15.796 1.00 44.50 99 PHE A N 1
ATOM 789 C CA . PHE A 1 99 ? -3.376 21.289 14.337 1.00 44.50 99 PHE A CA 1
ATOM 790 C C . PHE A 1 9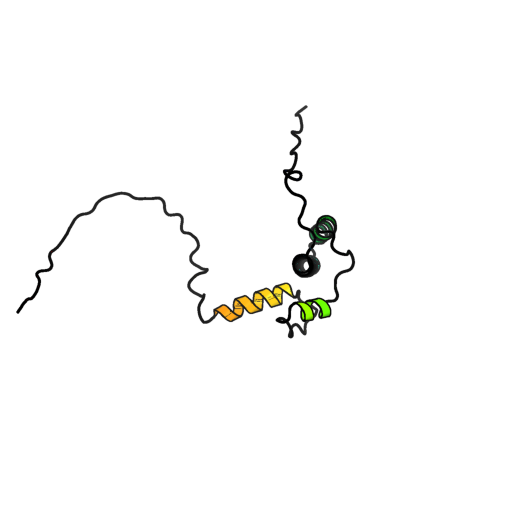9 ? -4.082 22.424 13.565 1.00 44.50 99 PHE A C 1
ATOM 792 O O . PHE A 1 99 ? -3.956 22.518 12.350 1.00 44.50 99 PHE A O 1
ATOM 799 N N . LEU A 1 100 ? -4.781 23.334 14.262 1.00 47.50 100 LEU A N 1
ATOM 800 C CA . LEU A 1 100 ? -5.390 24.537 13.666 1.00 47.50 100 LEU A CA 1
ATOM 801 C C . LEU A 1 100 ? -4.473 25.773 13.679 1.00 47.50 100 LEU A C 1
ATOM 803 O O . LEU A 1 100 ? -4.841 26.811 13.131 1.00 47.50 100 LEU A O 1
ATOM 807 N N . LYS A 1 101 ? -3.269 25.687 14.260 1.00 44.22 101 LYS A N 1
ATOM 808 C CA . LYS A 1 101 ? -2.235 26.717 14.097 1.00 44.22 101 LYS A CA 1
ATOM 809 C C . LYS A 1 101 ? -1.189 26.231 13.102 1.00 44.22 101 LYS A C 1
ATOM 811 O O . LYS A 1 101 ? -0.129 25.744 13.477 1.00 44.22 101 LYS A O 1
ATOM 816 N N . GLY A 1 102 ? -1.496 26.404 11.817 1.00 38.88 102 GLY A N 1
ATOM 817 C CA . GLY A 1 102 ? -0.461 26.425 10.786 1.00 38.88 102 GLY A CA 1
ATOM 818 C C . GLY A 1 102 ? 0.596 27.503 11.090 1.00 38.88 102 GLY A C 1
ATOM 819 O O . GLY A 1 102 ? 0.330 28.427 11.871 1.00 38.88 102 GLY A O 1
ATOM 820 N N . PRO A 1 103 ? 1.797 27.416 10.494 1.00 39.06 103 PRO A N 1
ATOM 821 C CA . PRO A 1 103 ? 2.822 28.434 10.660 1.00 39.06 103 PRO A CA 1
ATOM 822 C C . PRO A 1 103 ? 2.339 29.719 9.979 1.00 39.06 103 PRO A C 1
ATOM 824 O O . PRO A 1 103 ? 2.392 29.861 8.760 1.00 39.06 103 PRO A O 1
ATOM 827 N N . SER A 1 104 ? 1.815 30.654 10.771 1.00 45.78 104 SER A N 1
ATOM 828 C CA . SER A 1 104 ? 1.522 32.006 10.305 1.00 45.78 104 SER A CA 1
ATOM 829 C C . SER A 1 104 ? 2.852 32.690 9.997 1.00 45.78 104 SER A C 1
ATOM 831 O O . SER A 1 104 ? 3.554 33.141 10.902 1.00 45.78 104 SER A O 1
ATOM 833 N N . LEU A 1 105 ? 3.223 32.717 8.717 1.00 46.50 105 LEU A N 1
ATOM 834 C CA . LEU A 1 105 ? 4.260 33.594 8.190 1.00 46.50 105 LEU A CA 1
ATOM 835 C C . LEU A 1 105 ? 3.799 35.040 8.416 1.00 46.50 105 LEU A C 1
ATOM 837 O O . LEU A 1 105 ? 3.002 35.565 7.641 1.00 46.50 105 LEU A O 1
ATOM 841 N N . GLN A 1 106 ? 4.283 35.686 9.476 1.00 47.50 106 GLN A N 1
ATOM 842 C CA . GLN A 1 106 ? 4.222 37.140 9.589 1.00 47.50 106 GLN A CA 1
ATOM 843 C C . GLN A 1 106 ? 5.620 37.730 9.364 1.00 47.50 106 GLN A C 1
ATOM 845 O O . GLN A 1 106 ? 6.565 37.322 10.043 1.00 47.50 106 GLN A O 1
ATOM 850 N N . PRO A 1 107 ? 5.770 38.664 8.406 1.00 40.06 107 PRO A N 1
ATOM 851 C CA . PRO A 1 107 ? 7.015 39.382 8.199 1.00 40.06 107 PRO A CA 1
ATOM 852 C C . PRO A 1 107 ? 7.284 40.340 9.364 1.00 40.06 107 PRO A C 1
ATOM 854 O O . PRO A 1 107 ? 6.370 40.892 9.976 1.00 40.06 107 PRO A O 1
ATOM 857 N N . SER A 1 108 ? 8.568 40.491 9.668 1.00 44.44 108 SER A N 1
ATOM 858 C CA . SER A 1 108 ? 9.116 41.289 10.759 1.00 44.44 108 SER A CA 1
ATOM 859 C C . SER A 1 108 ? 8.783 42.784 10.651 1.00 44.44 108 SER A C 1
ATOM 861 O O . SER A 1 108 ? 8.986 43.366 9.593 1.00 44.44 108 SER A O 1
ATOM 863 N N . ASP A 1 109 ? 8.341 43.337 11.791 1.00 44.75 109 ASP A N 1
ATOM 864 C CA . ASP A 1 109 ? 8.513 44.691 12.371 1.00 44.75 109 ASP A CA 1
ATOM 865 C C . ASP A 1 109 ? 8.322 45.941 11.474 1.00 44.75 109 ASP A C 1
ATOM 867 O O . ASP A 1 109 ? 8.874 46.038 10.379 1.00 44.75 109 ASP A O 1
ATOM 871 N N . PRO A 1 110 ? 7.647 46.995 11.979 1.00 45.69 110 PRO A N 1
ATOM 872 C CA . PRO A 1 110 ? 8.474 48.017 12.622 1.00 45.69 110 PRO A CA 1
ATOM 873 C C . PRO A 1 110 ? 7.842 48.757 13.822 1.00 45.69 110 PRO A C 1
ATOM 875 O O . PRO A 1 110 ? 6.673 49.142 13.833 1.00 45.69 110 PRO A O 1
ATOM 878 N N . SER A 1 111 ? 8.749 49.191 14.702 1.00 40.00 111 SER A N 1
ATOM 879 C CA . SER A 1 111 ? 8.815 50.503 15.376 1.00 40.00 111 SER A CA 1
ATOM 880 C C . SER A 1 111 ? 8.086 50.742 16.717 1.00 40.00 111 SER A C 1
ATOM 882 O O . SER A 1 111 ? 6.900 51.031 16.796 1.00 40.00 111 SER A O 1
ATOM 884 N N . LEU A 1 112 ? 8.919 50.777 17.773 1.00 52.06 112 LEU A N 1
ATOM 885 C CA . LEU A 1 112 ? 9.129 51.902 18.710 1.00 52.06 112 LEU A CA 1
ATOM 886 C C . LEU A 1 112 ? 7.888 52.624 19.275 1.00 52.06 112 LEU A C 1
ATOM 888 O O . LEU A 1 112 ? 7.372 53.569 18.687 1.00 52.06 112 LEU A O 1
ATOM 892 N N . GLY A 1 113 ? 7.539 52.306 20.530 1.00 36.25 113 GLY A N 1
ATOM 893 C CA . GLY A 1 113 ? 6.503 53.025 21.280 1.00 36.25 113 GLY A CA 1
ATOM 894 C C . GLY A 1 113 ? 6.575 52.886 22.806 1.00 36.25 113 GLY A C 1
ATOM 895 O O . GLY A 1 113 ? 5.718 52.264 23.411 1.00 36.25 113 GLY A O 1
ATOM 896 N N . ARG A 1 114 ? 7.599 53.491 23.426 1.00 41.56 114 ARG A N 1
ATOM 897 C CA . ARG A 1 114 ? 7.494 54.358 24.625 1.00 41.56 114 ARG A CA 1
ATOM 898 C C . ARG A 1 114 ? 6.513 53.952 25.759 1.00 41.56 114 ARG A C 1
ATOM 900 O O . ARG A 1 114 ? 5.344 54.298 25.686 1.00 41.56 114 ARG A O 1
ATOM 907 N N . GLN A 1 115 ? 7.037 53.441 26.887 1.00 47.34 115 GLN A N 1
ATOM 908 C CA . GLN A 1 115 ? 7.079 54.089 28.232 1.00 47.34 115 GLN A CA 1
ATOM 909 C C . GLN A 1 115 ? 7.305 53.072 29.379 1.00 47.34 115 GLN A C 1
ATOM 911 O O . GLN A 1 115 ? 6.574 52.090 29.470 1.00 47.34 115 GLN A O 1
ATOM 916 N N . PRO A 1 116 ? 8.222 53.340 30.331 1.00 48.72 116 PRO A N 1
ATOM 917 C CA . PRO A 1 116 ? 8.287 52.627 31.602 1.00 48.72 116 PRO A CA 1
ATOM 918 C C . PRO A 1 116 ? 7.572 53.427 32.706 1.00 48.72 116 PRO A C 1
ATOM 920 O O . PRO A 1 116 ? 7.891 54.594 32.935 1.00 48.72 116 PRO A O 1
ATOM 923 N N . SER A 1 117 ? 6.649 52.803 33.444 1.00 43.41 117 SER A N 1
ATOM 924 C CA . SER A 1 117 ? 6.118 53.371 34.693 1.00 43.41 117 SER A CA 1
ATOM 925 C C . SER A 1 117 ? 6.241 52.395 35.864 1.00 43.41 117 SER A C 1
ATOM 927 O O . SER A 1 117 ? 5.413 51.520 36.089 1.00 43.41 117 SER A O 1
ATOM 929 N N . ARG A 1 118 ? 7.349 52.587 36.590 1.00 47.03 118 ARG A N 1
ATOM 930 C CA . ARG A 1 118 ? 7.451 52.740 38.052 1.00 47.03 118 ARG A CA 1
ATOM 931 C C . ARG A 1 118 ? 6.592 51.801 38.922 1.00 47.03 118 ARG A C 1
ATOM 933 O O . ARG A 1 118 ? 5.429 52.075 39.198 1.00 47.03 118 ARG A O 1
ATOM 940 N N . ARG A 1 119 ? 7.236 50.798 39.528 1.00 46.31 119 ARG A N 1
ATOM 941 C CA . ARG A 1 119 ? 6.793 50.203 40.802 1.00 46.31 119 ARG A CA 1
ATOM 942 C C . ARG A 1 119 ? 7.792 50.576 41.901 1.00 46.31 119 ARG A C 1
ATOM 944 O O . ARG A 1 119 ? 8.980 50.306 41.767 1.00 46.31 119 ARG A O 1
ATOM 951 N N . LYS A 1 120 ? 7.311 51.245 42.955 1.00 58.47 120 LYS A N 1
ATOM 952 C CA . LYS A 1 120 ? 8.031 51.398 44.232 1.00 58.47 120 LYS A CA 1
ATOM 953 C C . LYS A 1 120 ? 7.956 50.069 45.004 1.00 58.47 120 LYS A C 1
ATOM 955 O O . LYS A 1 120 ? 6.908 49.426 44.926 1.00 58.47 120 LYS A O 1
ATOM 960 N N . PRO A 1 121 ? 8.985 49.679 45.771 1.00 52.47 121 PRO A N 1
ATOM 961 C CA . PRO A 1 121 ? 8.887 48.548 46.681 1.00 52.47 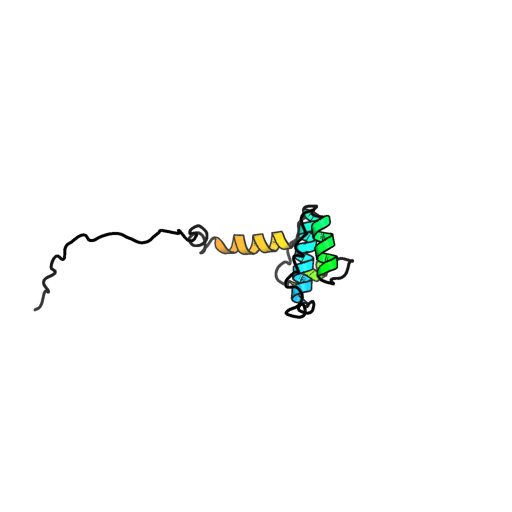121 PRO A CA 1
ATOM 962 C C . PRO A 1 121 ? 8.291 48.972 48.035 1.00 52.47 121 PRO A C 1
ATOM 964 O O . PRO A 1 121 ? 8.552 50.071 48.525 1.00 52.47 121 PRO A O 1
ATOM 967 N N . MET A 1 122 ? 7.492 48.080 48.623 1.00 43.50 122 MET A N 1
ATOM 968 C CA . MET A 1 122 ? 7.211 48.041 50.061 1.00 43.50 122 MET A CA 1
ATOM 969 C C . MET A 1 122 ? 8.394 47.375 50.770 1.00 43.50 122 MET A C 1
ATOM 971 O O . MET A 1 122 ? 8.887 46.349 50.303 1.00 43.50 122 MET A O 1
ATOM 975 N N . GLY A 1 123 ? 8.804 47.933 51.904 1.00 50.16 123 GLY A N 1
ATOM 976 C CA . GLY A 1 123 ? 9.748 47.327 52.834 1.00 50.16 123 GLY A CA 1
ATOM 977 C C . GLY A 1 123 ? 9.579 47.957 54.215 1.00 50.16 123 GLY A C 1
ATOM 978 O O . GLY A 1 123 ? 9.718 49.169 54.322 1.00 50.16 123 GLY A O 1
ATOM 979 N N . VAL A 1 124 ? 9.181 47.092 55.155 1.00 44.81 124 VAL A N 1
ATOM 980 C CA . VAL A 1 124 ? 9.248 47.092 56.635 1.00 44.81 124 VAL A CA 1
ATOM 981 C C . VAL A 1 124 ? 9.667 48.383 57.336 1.00 44.81 124 VAL A C 1
ATOM 983 O O . VAL A 1 124 ? 10.813 48.830 57.122 1.00 44.81 124 VAL A O 1
#

pLDDT: mean 72.04, std 21.57, range [36.25, 98.25]

Radius of gyration: 26.64 Å; chains: 1; bounding box: 40×66×90 Å

Secondary structure (DSSP, 8-state):
---------STTSSPPPP--HHHHHHHHHHHHHHHHTT-HHHHHHHHHHH---SSPPPHHHHHHHHSS-TT---TTS-HHHHHHHHHHHTTTTT-TTTTT-------------------PPP--

Sequence (124 aa):
MATVAELKGDDDREPRPSLSHENLLINELIREYLEFNKYKYTASVLIAESGQPVVPLDRQFLIHELNAFEESKDNTIPLLYGILAHFLRGTKDGIQNAFLKGPSLQPSDPSLGRQPSRRKPMGV

Foldseek 3Di:
DDDDDPPPDPCPDDDDDQCDPVNQLVLLLVLLVCVLVVVVVVSVCSCVVNVHDPDRDDPVVSCVVVVPQPPCPPPNDRVVVVVVVVVVVVCPPPCPPPPVDDPPDDDDDDDDDDDDDDDDDDDD